Protein AF-A0AAW0VXH8-F1 (afdb_monomer_lite)

Structure (mmCIF, N/CA/C/O backbone):
data_AF-A0AAW0VXH8-F1
#
_entry.id   AF-A0AAW0VXH8-F1
#
loop_
_atom_site.group_PDB
_atom_site.id
_atom_site.type_symbol
_atom_site.label_atom_id
_atom_site.label_alt_id
_atom_site.label_comp_id
_atom_site.label_asym_id
_atom_site.label_entity_id
_atom_site.label_seq_id
_atom_site.pdbx_PDB_ins_code
_atom_site.Cartn_x
_atom_site.Cartn_y
_atom_site.Cartn_z
_atom_site.occupancy
_atom_site.B_iso_or_equiv
_atom_site.auth_seq_id
_atom_site.auth_comp_id
_atom_site.auth_asym_id
_atom_site.auth_atom_id
_atom_site.pdbx_PDB_model_num
ATOM 1 N N . LYS A 1 1 ? 3.026 4.413 -35.904 1.00 34.22 1 LYS A N 1
ATOM 2 C CA . LYS A 1 1 ? 3.132 3.166 -35.111 1.00 34.22 1 LYS A CA 1
ATOM 3 C C . LYS A 1 1 ? 4.599 3.048 -34.708 1.00 34.22 1 LYS A C 1
ATOM 5 O O . LYS A 1 1 ? 5.404 2.654 -35.533 1.00 34.22 1 LYS A O 1
ATOM 10 N N . LEU A 1 2 ? 4.962 3.581 -33.542 1.00 35.06 2 LEU A N 1
ATOM 11 C CA . LEU A 1 2 ? 6.322 3.509 -33.005 1.00 35.06 2 LEU A CA 1
ATOM 12 C C . LEU A 1 2 ? 6.282 2.446 -31.914 1.00 35.06 2 LEU A C 1
ATOM 14 O O . LEU A 1 2 ? 5.621 2.626 -30.896 1.00 35.06 2 LEU A O 1
ATOM 18 N N . GLU A 1 3 ? 6.893 1.307 -32.208 1.00 41.00 3 GLU A N 1
ATOM 19 C CA . GLU A 1 3 ? 7.051 0.188 -31.291 1.00 41.00 3 GLU A CA 1
ATOM 20 C C . GLU A 1 3 ? 8.035 0.599 -30.192 1.00 41.00 3 GLU A C 1
ATOM 22 O O . GLU A 1 3 ? 9.240 0.693 -30.414 1.00 41.00 3 GLU A O 1
ATOM 27 N N . SER A 1 4 ? 7.523 0.889 -28.996 1.00 42.75 4 SER A N 1
ATOM 28 C CA . SER A 1 4 ? 8.352 1.093 -27.813 1.00 42.75 4 SER A CA 1
ATOM 29 C C . SER A 1 4 ? 8.727 -0.264 -27.223 1.00 42.75 4 SER A C 1
ATOM 31 O O . SER A 1 4 ? 8.173 -0.679 -26.208 1.00 42.75 4 SER A O 1
ATOM 33 N N . ASN A 1 5 ? 9.681 -0.960 -27.838 1.00 49.38 5 ASN A N 1
ATOM 34 C CA . ASN A 1 5 ? 10.343 -2.092 -27.191 1.00 49.38 5 ASN A CA 1
ATOM 35 C C . ASN A 1 5 ? 11.428 -1.573 -26.227 1.00 49.38 5 ASN A C 1
ATOM 37 O O . ASN A 1 5 ? 12.616 -1.839 -26.390 1.00 49.38 5 ASN A O 1
ATOM 41 N N . LYS A 1 6 ? 11.024 -0.739 -25.260 1.00 50.44 6 LYS A N 1
ATOM 42 C CA . LYS A 1 6 ? 11.821 -0.508 -24.055 1.00 50.44 6 LYS A CA 1
ATOM 43 C C . LYS A 1 6 ? 11.483 -1.665 -23.137 1.00 50.44 6 LYS A C 1
ATOM 45 O O . LYS A 1 6 ? 10.310 -1.837 -22.820 1.00 50.44 6 LYS A O 1
ATOM 50 N N . GLU A 1 7 ? 12.482 -2.437 -22.722 1.00 49.09 7 GLU A N 1
ATOM 51 C CA . GLU A 1 7 ? 12.346 -3.238 -21.511 1.00 49.09 7 GLU A CA 1
ATOM 52 C C . GLU A 1 7 ? 11.888 -2.282 -20.411 1.00 49.09 7 GLU A C 1
ATOM 54 O O . GLU A 1 7 ? 12.641 -1.424 -19.946 1.00 49.09 7 GLU A O 1
ATOM 59 N N . ASP A 1 8 ? 10.599 -2.339 -20.095 1.00 63.06 8 ASP A N 1
ATOM 60 C CA . ASP A 1 8 ? 10.034 -1.593 -18.993 1.00 63.06 8 ASP A CA 1
ATOM 61 C C . ASP A 1 8 ? 10.815 -2.071 -17.764 1.00 63.06 8 ASP A C 1
ATOM 63 O O . ASP A 1 8 ? 10.893 -3.275 -17.525 1.00 63.06 8 ASP A O 1
ATOM 67 N N . GLY A 1 9 ? 11.481 -1.174 -17.028 1.00 67.94 9 GLY A N 1
ATOM 68 C CA . GLY A 1 9 ? 12.445 -1.552 -15.975 1.00 67.94 9 GLY A CA 1
ATOM 69 C C . GLY A 1 9 ? 11.848 -2.398 -14.835 1.00 67.94 9 GLY A C 1
ATOM 70 O O . GLY A 1 9 ? 12.562 -2.858 -13.950 1.00 67.94 9 GLY A O 1
ATOM 71 N N . LEU A 1 10 ? 10.531 -2.609 -14.871 1.00 69.88 10 LEU A N 1
ATOM 72 C CA . LEU A 1 10 ? 9.721 -3.453 -13.997 1.00 69.88 10 LEU A CA 1
ATOM 73 C C . LEU A 1 10 ? 9.504 -4.877 -14.555 1.00 69.88 10 LEU A C 1
ATOM 75 O O . LEU A 1 10 ? 8.748 -5.665 -13.982 1.00 69.88 10 LEU A O 1
ATOM 79 N N . GLY A 1 11 ? 10.143 -5.226 -15.673 1.00 82.31 11 GLY A N 1
ATOM 80 C CA . GLY A 1 11 ? 10.005 -6.520 -16.331 1.00 82.31 11 GLY A CA 1
ATOM 81 C C . GLY A 1 11 ? 8.567 -6.781 -16.781 1.00 82.31 11 GLY A C 1
ATOM 82 O O . GLY A 1 11 ? 7.969 -5.986 -17.500 1.00 82.31 11 GLY A O 1
ATOM 83 N N . LYS A 1 12 ? 8.006 -7.920 -16.358 1.00 87.56 12 LYS A N 1
ATOM 84 C CA . LYS A 1 12 ? 6.637 -8.350 -16.699 1.00 87.56 12 LYS A CA 1
ATOM 85 C C . LYS A 1 12 ? 5.583 -7.911 -15.671 1.00 87.56 12 LYS A C 1
ATOM 87 O O . LYS A 1 12 ? 4.465 -8.408 -15.729 1.00 87.56 12 LYS A O 1
ATOM 92 N N . ALA A 1 13 ? 5.927 -7.050 -14.711 1.00 92.31 13 ALA A N 1
ATOM 93 C CA . ALA A 1 13 ? 4.989 -6.630 -13.674 1.00 92.31 13 ALA A CA 1
ATOM 94 C C . ALA A 1 13 ? 3.914 -5.674 -14.225 1.00 92.31 13 ALA A C 1
ATOM 96 O O . ALA A 1 13 ? 4.214 -4.664 -14.872 1.00 92.31 13 ALA A O 1
ATOM 97 N N . ASP A 1 14 ? 2.656 -5.974 -13.905 1.00 93.75 14 ASP A N 1
ATOM 98 C CA . ASP A 1 14 ? 1.490 -5.162 -14.248 1.00 93.75 14 ASP A CA 1
ATOM 99 C C . ASP A 1 14 ? 1.283 -4.000 -13.264 1.00 93.75 14 ASP A C 1
ATOM 101 O O . ASP A 1 14 ? 0.778 -2.937 -13.636 1.00 93.75 14 ASP A O 1
ATOM 105 N N . ALA A 1 15 ? 1.703 -4.190 -12.012 1.00 95.06 15 ALA A N 1
ATOM 106 C CA . ALA A 1 15 ? 1.744 -3.173 -10.965 1.00 95.06 15 ALA A CA 1
ATOM 107 C C . ALA A 1 15 ? 2.929 -3.417 -10.019 1.00 95.06 15 ALA A C 1
ATOM 109 O O . ALA A 1 15 ? 3.339 -4.559 -9.820 1.00 95.06 15 ALA A O 1
ATOM 110 N N . LEU A 1 16 ? 3.464 -2.361 -9.403 1.00 95.25 16 LEU A N 1
ATOM 111 C CA . LEU A 1 16 ? 4.467 -2.466 -8.334 1.00 95.25 16 LEU A CA 1
ATOM 112 C C . LEU A 1 16 ? 3.792 -2.243 -6.979 1.00 95.25 16 LEU A C 1
ATOM 114 O O . LEU A 1 16 ? 3.064 -1.266 -6.801 1.00 95.25 16 LEU A O 1
ATOM 118 N N . VAL A 1 17 ? 4.064 -3.117 -6.015 1.00 95.75 17 VAL A N 1
ATOM 119 C CA . VAL A 1 17 ? 3.506 -3.056 -4.663 1.00 95.75 17 VAL A CA 1
ATOM 120 C C . VAL A 1 17 ? 4.638 -2.919 -3.646 1.00 95.75 17 VAL A C 1
ATOM 122 O O . VAL A 1 17 ? 5.547 -3.746 -3.585 1.00 95.75 17 VAL A O 1
ATOM 125 N N . SER A 1 18 ? 4.545 -1.889 -2.807 1.00 95.19 18 SER A N 1
ATOM 126 C CA . SER A 1 18 ? 5.420 -1.673 -1.653 1.00 95.19 18 SER A CA 1
ATOM 127 C C . SER A 1 18 ? 4.585 -1.696 -0.378 1.00 95.19 18 SER A C 1
ATOM 129 O O . SER A 1 18 ? 3.553 -1.024 -0.291 1.00 95.19 18 SER A O 1
ATOM 131 N N . VAL A 1 19 ? 5.021 -2.479 0.606 1.00 94.06 19 VAL A N 1
ATOM 132 C CA . VAL A 1 19 ? 4.322 -2.648 1.882 1.00 94.06 19 VAL A CA 1
ATOM 133 C C . VAL A 1 19 ? 5.282 -2.407 3.030 1.00 94.06 19 VAL A C 1
ATOM 135 O O . VAL A 1 19 ? 6.356 -2.994 3.080 1.00 94.06 19 VAL A O 1
ATOM 138 N N . VAL A 1 20 ? 4.873 -1.571 3.977 1.00 92.88 20 VAL A N 1
ATOM 139 C CA . VAL A 1 20 ? 5.599 -1.361 5.232 1.00 92.88 20 VAL A CA 1
ATOM 140 C C . VAL A 1 20 ? 4.620 -1.624 6.365 1.00 92.88 20 VAL A C 1
ATOM 142 O O . VAL A 1 20 ? 3.532 -1.052 6.383 1.00 92.88 20 VAL A O 1
ATOM 145 N N . GLY A 1 21 ? 4.969 -2.529 7.277 1.00 89.62 21 GLY A N 1
ATOM 146 C CA . GLY A 1 21 ? 4.137 -2.876 8.436 1.00 89.62 21 GLY A CA 1
ATOM 147 C C . GLY A 1 21 ? 4.376 -1.952 9.622 1.00 89.62 21 GLY A C 1
ATOM 148 O O . GLY A 1 21 ? 4.976 -0.887 9.485 1.00 89.62 21 GLY A O 1
ATOM 149 N N . ALA A 1 22 ? 3.854 -2.339 10.783 1.00 83.62 22 ALA A N 1
ATOM 150 C CA . ALA A 1 22 ? 4.002 -1.568 12.018 1.00 83.62 22 ALA A CA 1
ATOM 151 C C . ALA A 1 22 ? 5.313 -1.884 12.759 1.00 83.62 22 ALA A C 1
ATOM 153 O O . ALA A 1 22 ? 5.759 -1.081 13.575 1.00 83.62 22 ALA A O 1
ATOM 154 N N . ASP A 1 23 ? 5.895 -3.045 12.468 1.00 74.56 23 ASP A N 1
ATOM 155 C CA . ASP A 1 23 ? 7.094 -3.561 13.113 1.00 74.56 23 ASP A CA 1
ATOM 156 C C . ASP A 1 23 ? 8.367 -2.808 12.690 1.00 74.56 23 ASP A C 1
ATOM 158 O O . ASP A 1 23 ? 8.600 -2.578 11.501 1.00 74.56 23 ASP A O 1
ATOM 162 N N . GLN A 1 24 ? 9.181 -2.443 13.682 1.00 67.94 24 GLN A N 1
ATOM 163 C CA . GLN A 1 24 ? 10.456 -1.737 13.530 1.00 67.94 24 GLN A CA 1
ATOM 164 C C . GLN A 1 24 ? 11.672 -2.677 13.568 1.00 67.94 24 GLN A C 1
ATOM 166 O O . GLN A 1 24 ? 12.800 -2.212 13.418 1.00 67.94 24 GLN A O 1
ATOM 171 N N . GLU A 1 25 ? 11.482 -3.992 13.737 1.00 70.00 25 GLU A N 1
ATOM 172 C CA . GLU A 1 25 ? 12.582 -4.968 13.683 1.00 70.00 25 GLU A CA 1
ATOM 173 C C . GLU A 1 25 ? 13.236 -5.046 12.291 1.00 70.00 25 GLU A C 1
ATOM 175 O O . GLU A 1 25 ? 14.397 -5.440 12.149 1.00 70.00 25 GLU A O 1
ATOM 180 N N . VAL A 1 26 ? 12.524 -4.620 11.242 1.00 69.50 26 VAL A N 1
ATOM 181 C CA . VAL A 1 26 ? 13.063 -4.531 9.881 1.00 69.50 26 VAL A CA 1
ATOM 182 C C . VAL A 1 26 ? 13.848 -3.226 9.714 1.00 69.50 26 VAL A C 1
ATOM 184 O O . VAL A 1 26 ? 13.327 -2.218 9.250 1.00 69.50 26 VAL A O 1
ATOM 187 N N . ILE A 1 27 ? 15.136 -3.265 10.061 1.00 69.56 27 ILE A N 1
ATOM 188 C CA . ILE A 1 27 ? 16.023 -2.085 10.048 1.00 69.56 27 ILE A CA 1
ATOM 189 C C . ILE A 1 27 ? 16.363 -1.622 8.617 1.00 69.56 27 ILE A C 1
ATOM 191 O O . ILE A 1 27 ? 16.525 -0.431 8.363 1.00 69.56 27 ILE A O 1
ATOM 195 N N . TYR A 1 28 ? 16.457 -2.552 7.658 1.00 79.44 28 TYR A N 1
ATOM 196 C CA . TYR A 1 28 ? 16.784 -2.248 6.261 1.00 79.44 28 TYR A CA 1
ATOM 197 C C . TYR A 1 28 ? 15.834 -2.980 5.316 1.00 79.44 28 TYR A C 1
ATOM 199 O O . TYR A 1 28 ? 15.880 -4.205 5.206 1.00 79.44 28 TYR A O 1
ATOM 207 N N . SER A 1 29 ? 14.997 -2.230 4.599 1.00 89.88 29 SER A N 1
ATOM 208 C CA . SER A 1 29 ? 14.069 -2.786 3.610 1.00 89.88 29 SER A CA 1
ATOM 209 C C . SER A 1 29 ? 14.045 -1.950 2.336 1.00 89.88 29 SER A C 1
ATOM 211 O O . SER A 1 29 ? 14.291 -0.740 2.360 1.00 89.88 29 SER A O 1
ATOM 213 N N . LYS A 1 30 ? 13.714 -2.584 1.207 1.00 91.81 30 LYS A N 1
ATOM 214 C CA . LYS A 1 30 ? 13.533 -1.851 -0.054 1.00 91.81 30 LYS A CA 1
ATOM 215 C C . LYS A 1 30 ? 12.255 -1.015 -0.027 1.00 91.81 30 LYS A C 1
ATOM 217 O O . LYS A 1 30 ? 12.228 0.057 -0.629 1.00 91.81 30 LYS A O 1
ATOM 222 N N . SER A 1 31 ? 11.228 -1.465 0.692 1.00 91.75 31 SER A N 1
ATOM 223 C CA . SER A 1 31 ? 9.963 -0.748 0.861 1.00 91.75 31 SER A CA 1
ATOM 224 C C . SER A 1 31 ? 10.170 0.589 1.571 1.00 91.75 31 SER A C 1
ATOM 226 O O . SER A 1 31 ? 9.760 1.623 1.042 1.00 91.75 31 SER A O 1
ATOM 228 N N . THR A 1 32 ? 10.871 0.592 2.710 1.00 91.75 32 THR A N 1
ATOM 229 C CA . THR A 1 32 ? 11.192 1.818 3.460 1.00 91.75 32 THR A CA 1
ATOM 230 C C . THR A 1 32 ? 12.163 2.700 2.685 1.00 91.75 32 THR A C 1
ATOM 232 O O . THR A 1 32 ? 11.914 3.893 2.559 1.00 91.75 32 THR A O 1
ATOM 235 N N . ALA A 1 33 ? 13.193 2.131 2.044 1.00 93.00 33 ALA A N 1
ATOM 236 C CA . ALA A 1 33 ? 14.091 2.900 1.177 1.00 93.00 33 ALA A CA 1
ATOM 237 C C . ALA A 1 33 ? 13.346 3.591 0.017 1.00 93.00 33 ALA A C 1
ATOM 239 O O . ALA A 1 33 ? 13.635 4.742 -0.300 1.00 93.00 33 ALA A O 1
ATOM 240 N N . THR A 1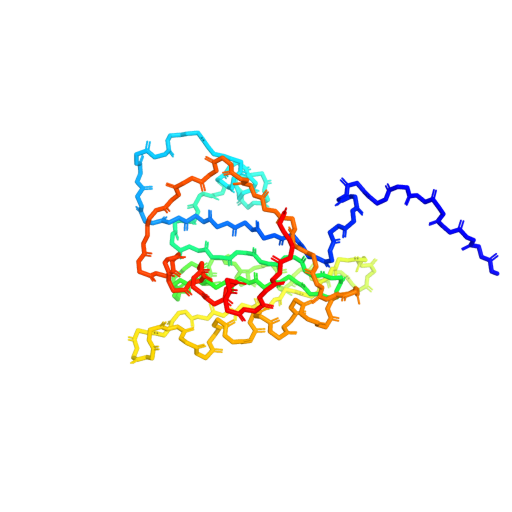 34 ? 12.353 2.921 -0.581 1.00 93.12 34 THR A N 1
ATOM 241 C CA . THR A 1 34 ? 11.501 3.506 -1.632 1.00 93.12 34 THR A CA 1
ATOM 242 C C . THR A 1 34 ? 10.687 4.680 -1.094 1.00 93.12 34 THR A C 1
ATOM 244 O O . THR A 1 34 ? 10.625 5.723 -1.738 1.00 93.12 34 THR A O 1
ATOM 247 N N . GLN A 1 35 ? 10.080 4.535 0.089 1.00 91.50 35 GLN A N 1
ATOM 248 C CA . GLN A 1 35 ? 9.329 5.620 0.728 1.00 91.50 35 GLN A CA 1
ATOM 249 C C . GLN A 1 35 ? 10.235 6.814 1.058 1.00 91.50 35 GLN A C 1
ATOM 251 O O . GLN A 1 35 ? 9.896 7.948 0.722 1.00 91.50 35 GLN A O 1
ATOM 256 N N . THR A 1 36 ? 11.410 6.559 1.637 1.00 91.12 36 THR A N 1
ATOM 257 C CA . THR A 1 36 ? 12.397 7.594 1.962 1.00 91.12 36 THR A CA 1
ATOM 258 C C . THR A 1 36 ? 12.888 8.314 0.710 1.00 91.12 36 THR A C 1
ATOM 260 O O . THR A 1 36 ? 13.008 9.533 0.722 1.00 91.12 36 THR A O 1
ATOM 263 N N . TRP A 1 37 ? 13.123 7.597 -0.390 1.00 92.69 37 TRP A N 1
ATOM 264 C CA . TRP A 1 37 ? 13.536 8.213 -1.651 1.00 92.69 37 TRP A CA 1
ATOM 265 C C . TRP A 1 37 ? 12.432 9.079 -2.277 1.00 92.69 37 TRP A C 1
ATOM 267 O O . TRP A 1 37 ? 12.725 10.156 -2.787 1.00 92.69 37 TRP A O 1
ATOM 277 N N . LEU A 1 38 ? 11.169 8.641 -2.215 1.00 89.25 38 LEU A N 1
ATOM 278 C CA . LEU A 1 38 ? 10.043 9.364 -2.816 1.00 89.25 38 LEU A CA 1
ATOM 279 C C . LEU A 1 38 ? 9.570 10.564 -1.987 1.00 89.25 38 LEU A C 1
ATOM 281 O O . LEU A 1 38 ? 9.251 11.607 -2.552 1.00 89.25 38 LEU A O 1
ATOM 285 N N . PHE A 1 39 ? 9.461 10.407 -0.667 1.00 85.88 39 PHE A N 1
ATOM 286 C CA . PHE A 1 39 ? 8.795 11.389 0.200 1.00 85.88 39 PHE A CA 1
ATOM 287 C C . PHE A 1 39 ? 9.713 11.963 1.280 1.00 85.88 39 PHE A C 1
ATOM 289 O O . PHE A 1 39 ? 9.303 12.881 1.980 1.00 85.88 39 PHE A O 1
ATOM 296 N N . GLY A 1 40 ? 10.921 11.422 1.460 1.00 87.62 40 GLY A N 1
ATOM 297 C CA . GLY A 1 40 ? 11.818 11.811 2.552 1.00 87.62 40 GLY A CA 1
ATOM 298 C C . GLY A 1 40 ? 11.400 11.291 3.932 1.00 87.62 40 GLY A C 1
ATOM 299 O O . GLY A 1 40 ? 12.030 11.646 4.924 1.00 87.62 40 GLY A O 1
ATOM 300 N N . TYR A 1 41 ? 10.360 10.453 4.010 1.00 85.81 41 TYR A N 1
ATOM 301 C CA . TYR A 1 41 ? 9.818 9.924 5.263 1.00 85.81 41 TYR A CA 1
ATOM 302 C C . TYR A 1 41 ? 9.537 8.430 5.169 1.00 85.81 41 TYR A C 1
ATOM 304 O O . TYR A 1 41 ? 9.118 7.922 4.129 1.00 85.81 41 TYR A O 1
ATOM 312 N N . GLU A 1 42 ? 9.669 7.757 6.307 1.00 88.62 42 GLU A N 1
ATOM 313 C CA . GLU A 1 42 ? 9.200 6.392 6.485 1.00 88.62 42 GLU A CA 1
ATOM 314 C C . GLU A 1 42 ? 7.765 6.392 7.026 1.00 88.62 42 GLU A C 1
ATOM 316 O O . GLU A 1 42 ? 7.461 6.974 8.073 1.00 88.62 42 GLU A O 1
ATOM 321 N N . LEU A 1 43 ? 6.861 5.730 6.306 1.00 90.44 43 LEU A N 1
ATOM 322 C CA . LEU A 1 43 ? 5.458 5.597 6.669 1.00 90.44 43 LEU A CA 1
ATOM 323 C C . LEU A 1 43 ? 5.161 4.133 6.994 1.00 90.44 43 LEU A C 1
ATOM 325 O O . LEU A 1 43 ? 4.881 3.324 6.111 1.00 90.44 43 LEU A O 1
ATOM 329 N N . THR A 1 44 ? 5.152 3.811 8.289 1.00 92.44 44 THR A N 1
ATOM 330 C CA . THR A 1 44 ? 4.770 2.473 8.772 1.00 92.44 44 THR A CA 1
ATOM 331 C C . THR A 1 44 ? 3.321 2.122 8.422 1.00 92.44 44 THR A C 1
ATOM 333 O O . THR A 1 44 ? 2.515 3.002 8.110 1.00 92.44 44 THR A O 1
ATOM 336 N N . ASP A 1 45 ? 2.954 0.852 8.503 1.00 92.81 45 ASP A N 1
ATOM 337 C CA . ASP A 1 45 ? 1.579 0.353 8.355 1.00 92.81 45 ASP A CA 1
ATOM 338 C C . ASP A 1 45 ? 0.824 0.985 7.161 1.00 92.81 45 ASP A C 1
ATOM 340 O O . ASP A 1 45 ? -0.259 1.569 7.304 1.00 92.81 45 ASP A O 1
ATOM 344 N N . THR A 1 46 ? 1.495 0.967 6.005 1.00 94.62 46 THR A N 1
ATOM 345 C CA . THR A 1 46 ? 1.121 1.648 4.760 1.00 94.62 46 THR A CA 1
ATOM 346 C C . THR A 1 46 ? 1.331 0.717 3.570 1.00 94.62 46 THR A C 1
ATOM 348 O O . THR A 1 46 ? 2.350 0.030 3.471 1.00 94.62 46 THR A O 1
ATOM 351 N N . ILE A 1 47 ? 0.381 0.739 2.636 1.00 96.75 47 ILE A N 1
ATOM 352 C CA . ILE A 1 47 ? 0.474 0.039 1.351 1.00 96.75 47 ILE A CA 1
ATOM 353 C C . ILE A 1 47 ? 0.527 1.080 0.237 1.00 96.75 47 ILE A C 1
ATOM 355 O O . ILE A 1 47 ? -0.312 1.980 0.187 1.00 96.75 47 ILE A O 1
ATOM 359 N N . MET A 1 48 ? 1.493 0.934 -0.666 1.00 96.56 48 MET A N 1
ATOM 360 C CA . MET A 1 48 ? 1.596 1.702 -1.903 1.00 96.56 48 MET A CA 1
ATOM 361 C C . MET A 1 48 ? 1.474 0.755 -3.097 1.00 96.56 48 MET A C 1
ATOM 363 O O . MET A 1 48 ? 2.195 -0.240 -3.174 1.00 96.56 48 MET A O 1
ATOM 367 N N . VAL A 1 49 ? 0.587 1.079 -4.038 1.00 97.00 49 VAL A N 1
ATOM 368 C CA . VAL A 1 49 ? 0.388 0.316 -5.278 1.00 97.00 49 VAL A CA 1
ATOM 369 C C . VAL A 1 49 ? 0.523 1.250 -6.473 1.00 97.00 49 VAL A C 1
ATOM 371 O O . VAL A 1 49 ? -0.328 2.111 -6.692 1.00 97.00 49 VAL A O 1
ATOM 374 N N . CYS A 1 50 ? 1.569 1.064 -7.269 1.00 94.62 50 CYS A N 1
ATOM 375 C CA . CYS A 1 50 ? 1.798 1.803 -8.504 1.00 94.62 50 CYS A CA 1
ATOM 376 C C . CYS A 1 50 ? 1.228 1.011 -9.685 1.00 94.62 50 CYS A C 1
ATOM 378 O O . CYS A 1 50 ? 1.806 0.004 -10.097 1.00 94.62 50 CYS A O 1
ATOM 380 N N . CYS A 1 51 ? 0.097 1.470 -10.218 1.00 94.25 51 CYS A N 1
ATOM 381 C CA . CYS A 1 51 ? -0.509 0.968 -11.453 1.00 94.25 51 CYS A CA 1
ATOM 382 C C . CYS A 1 51 ? -0.135 1.878 -12.635 1.00 94.25 51 CYS A C 1
ATOM 384 O O . CYS A 1 51 ? 0.357 2.989 -12.443 1.00 94.25 51 CYS A O 1
ATOM 386 N N . GLU A 1 52 ? -0.449 1.457 -13.861 1.00 90.81 52 GLU A N 1
ATOM 387 C CA . GLU A 1 52 ? -0.170 2.228 -15.086 1.00 90.81 52 GLU A CA 1
ATOM 388 C C . GLU A 1 52 ? -0.760 3.651 -15.056 1.00 90.81 52 GLU A C 1
ATOM 390 O O . GLU A 1 52 ? -0.098 4.614 -15.431 1.00 90.81 52 GLU A O 1
ATOM 395 N N . LYS A 1 53 ? -2.010 3.790 -14.596 1.00 89.31 53 LYS A N 1
ATOM 396 C CA . LYS A 1 53 ? -2.767 5.057 -14.659 1.00 89.31 53 LYS A CA 1
ATOM 397 C C . LYS A 1 53 ? -2.908 5.773 -13.321 1.00 89.31 53 LYS A C 1
ATOM 399 O O . LYS A 1 53 ? -3.311 6.936 -13.289 1.00 89.31 53 LYS A O 1
ATOM 404 N N . ALA A 1 54 ? -2.619 5.091 -12.214 1.00 91.88 54 ALA A N 1
ATOM 405 C CA . ALA A 1 54 ? -2.758 5.666 -10.884 1.00 91.88 54 ALA A CA 1
ATOM 406 C C . ALA A 1 54 ? -1.824 5.015 -9.862 1.00 91.88 54 ALA A C 1
ATOM 408 O O . ALA A 1 54 ? -1.562 3.815 -9.922 1.00 91.88 54 ALA A O 1
ATOM 409 N N . VAL A 1 55 ? -1.398 5.800 -8.876 1.00 93.75 55 VAL A N 1
ATOM 410 C CA . VAL A 1 55 ? -0.713 5.315 -7.675 1.00 93.75 55 VAL A CA 1
ATOM 411 C C . VAL A 1 55 ? -1.674 5.401 -6.501 1.00 93.75 55 VAL A C 1
ATOM 413 O O . VAL A 1 55 ? -2.262 6.451 -6.256 1.00 93.75 55 VAL A O 1
ATOM 416 N N . TYR A 1 56 ? -1.835 4.309 -5.767 1.00 96.31 56 TYR A N 1
ATOM 417 C CA . TYR A 1 56 ? -2.702 4.237 -4.599 1.00 96.31 56 TYR A CA 1
ATOM 418 C C . TYR A 1 56 ? -1.869 4.186 -3.327 1.00 96.31 56 TYR A C 1
ATOM 420 O O . TYR A 1 56 ? -0.911 3.419 -3.247 1.00 96.31 56 TYR A O 1
ATOM 428 N N . PHE A 1 57 ? -2.286 4.944 -2.318 1.00 96.31 57 PHE A N 1
ATOM 429 C CA . PHE A 1 57 ? -1.759 4.856 -0.959 1.00 96.31 57 PHE A CA 1
ATOM 430 C C . PHE A 1 57 ? -2.883 4.483 -0.008 1.00 96.31 57 PHE A C 1
ATOM 432 O O . PHE A 1 57 ? -3.922 5.136 -0.009 1.00 96.31 57 PHE A O 1
ATOM 439 N N . LEU A 1 58 ? -2.670 3.471 0.826 1.00 97.06 58 LEU A N 1
ATOM 440 C CA . LEU A 1 58 ? -3.555 3.119 1.931 1.00 97.06 58 LEU A CA 1
ATOM 441 C C . LEU A 1 58 ? -2.796 3.293 3.242 1.00 97.06 58 LEU A C 1
ATOM 443 O O . LEU A 1 58 ? -1.856 2.549 3.515 1.00 97.06 58 LEU A O 1
ATOM 447 N N . ALA A 1 59 ? -3.198 4.284 4.037 1.00 95.44 59 ALA A N 1
ATOM 448 C CA . ALA A 1 59 ? -2.533 4.632 5.291 1.00 95.44 59 ALA A CA 1
ATOM 449 C C . ALA A 1 59 ? -3.503 5.265 6.303 1.00 95.44 59 ALA A C 1
ATOM 451 O O . ALA A 1 59 ? -4.674 5.525 6.018 1.00 95.44 59 ALA A O 1
ATOM 452 N N . SER A 1 60 ? -3.024 5.526 7.523 1.00 94.44 60 SER A N 1
ATOM 453 C CA . SER A 1 60 ? -3.820 6.238 8.530 1.00 94.44 60 SER A CA 1
ATOM 454 C C . SER A 1 60 ? -4.125 7.677 8.098 1.00 94.44 60 SER A C 1
ATOM 456 O O . SER A 1 60 ? -3.362 8.288 7.352 1.00 94.44 60 SER A O 1
ATOM 458 N N . LYS A 1 61 ? -5.209 8.262 8.627 1.00 94.38 61 LYS A N 1
ATOM 459 C CA . LYS A 1 61 ? -5.636 9.634 8.294 1.00 94.38 61 LYS A CA 1
ATOM 460 C C . LYS A 1 61 ? -4.502 10.663 8.400 1.00 94.38 61 LYS A C 1
ATOM 462 O O . LYS A 1 61 ? -4.326 11.462 7.492 1.00 94.38 61 LYS A O 1
ATOM 467 N N . LYS A 1 62 ? -3.698 10.599 9.469 1.00 93.12 62 LYS A N 1
ATOM 468 C CA . LYS A 1 62 ? -2.548 11.501 9.669 1.00 93.12 62 LYS A CA 1
ATOM 469 C C . LYS A 1 62 ? -1.495 11.362 8.563 1.00 93.12 62 LYS A C 1
ATOM 471 O O . LYS A 1 62 ? -0.944 12.361 8.127 1.00 93.12 62 LYS A O 1
ATOM 476 N N . LYS A 1 63 ? -1.223 10.137 8.102 1.00 92.62 63 LYS A N 1
ATOM 477 C CA . LYS A 1 63 ? -0.245 9.868 7.033 1.00 92.62 63 LYS A CA 1
ATOM 478 C C . LYS A 1 63 ? -0.775 10.306 5.673 1.00 92.62 63 LYS A C 1
ATOM 480 O O . LYS A 1 63 ? -0.042 10.910 4.903 1.00 92.62 63 LYS A O 1
ATOM 485 N N . ILE A 1 64 ? -2.062 10.084 5.416 1.00 93.38 64 ILE A N 1
ATOM 486 C CA . ILE A 1 64 ? -2.725 10.589 4.211 1.00 93.38 64 ILE A CA 1
ATOM 487 C C . ILE A 1 64 ? -2.644 12.117 4.133 1.00 93.38 64 ILE A C 1
ATOM 489 O O . ILE A 1 64 ? -2.306 12.630 3.076 1.00 93.38 64 ILE A O 1
ATOM 493 N N . GLN A 1 65 ? -2.829 12.834 5.245 1.00 91.25 65 GLN A N 1
ATOM 494 C CA . GLN A 1 65 ? -2.678 14.295 5.280 1.00 91.25 65 GLN A CA 1
ATOM 495 C C . GLN A 1 65 ? -1.266 14.774 4.900 1.00 91.25 65 GLN A C 1
ATOM 497 O O . GLN A 1 65 ? -1.132 15.813 4.263 1.00 91.25 65 GLN A O 1
ATOM 502 N N . ILE A 1 66 ? -0.217 14.013 5.237 1.00 88.81 66 ILE A N 1
ATOM 503 C CA . ILE A 1 66 ? 1.159 14.304 4.788 1.00 88.81 66 ILE A CA 1
ATOM 504 C C . ILE A 1 66 ? 1.267 14.136 3.261 1.00 88.81 66 ILE A C 1
ATOM 506 O O . ILE A 1 66 ? 1.914 14.935 2.589 1.00 88.81 66 ILE A O 1
ATOM 510 N N . LEU A 1 67 ? 0.594 13.124 2.704 1.00 88.38 67 LEU A N 1
ATOM 511 C CA . LEU A 1 67 ? 0.608 12.798 1.274 1.00 88.38 67 LEU A CA 1
ATOM 512 C C . LEU A 1 67 ? -0.340 13.664 0.424 1.00 88.38 67 LEU A C 1
ATOM 514 O O . LEU A 1 67 ? -0.200 13.684 -0.796 1.00 88.38 67 LEU A O 1
ATOM 518 N N . GLU A 1 68 ? -1.273 14.412 1.023 1.00 86.25 68 GLU A N 1
ATOM 519 C CA . GLU A 1 68 ? -2.195 15.310 0.301 1.00 86.25 68 GLU A CA 1
ATOM 520 C C . GLU A 1 68 ? -1.463 16.365 -0.545 1.00 86.25 68 GLU A C 1
ATOM 522 O O . GLU A 1 68 ? -1.997 16.833 -1.551 1.00 86.25 68 GLU A O 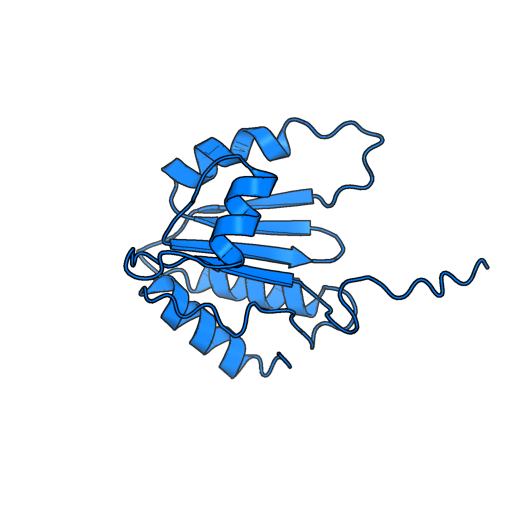1
ATOM 527 N N . GLY A 1 69 ? -0.232 16.732 -0.172 1.00 80.56 69 GLY A N 1
ATOM 528 C CA . GLY A 1 69 ? 0.612 17.630 -0.965 1.00 80.56 69 GLY A CA 1
ATOM 529 C C . GLY A 1 69 ? 1.021 17.058 -2.329 1.00 80.56 69 GLY A C 1
ATOM 530 O O . GLY A 1 69 ? 1.292 17.826 -3.251 1.00 80.56 69 GLY A O 1
ATOM 531 N N . LEU A 1 70 ? 1.021 15.730 -2.489 1.00 77.06 70 LEU A N 1
ATOM 532 C CA . LEU A 1 70 ? 1.387 15.062 -3.744 1.00 77.06 70 LEU A CA 1
ATOM 533 C C . LEU A 1 70 ? 0.305 15.213 -4.819 1.00 77.06 70 LEU A C 1
ATOM 535 O O . LEU A 1 70 ? 0.623 15.299 -6.000 1.00 77.06 70 LEU A O 1
ATOM 539 N N . ASP A 1 71 ? -0.968 15.277 -4.425 1.00 71.44 71 ASP A N 1
ATOM 540 C CA . ASP A 1 71 ? -2.083 15.409 -5.373 1.00 71.44 71 ASP A CA 1
ATOM 541 C C . ASP A 1 71 ? -2.223 16.845 -5.916 1.00 71.44 71 ASP A C 1
ATOM 543 O O . ASP A 1 71 ? -2.711 17.059 -7.025 1.00 71.44 71 ASP A O 1
ATOM 547 N N . LYS A 1 72 ? -1.741 17.835 -5.152 1.00 65.31 72 LYS A N 1
ATOM 548 C CA . LYS A 1 72 ? -1.883 19.272 -5.447 1.00 65.31 72 LYS A CA 1
ATOM 549 C C . LYS A 1 72 ? -0.857 19.813 -6.450 1.00 65.31 72 LYS A C 1
ATOM 551 O O . LYS A 1 72 ? -1.081 20.881 -7.006 1.00 65.31 72 LYS A O 1
ATOM 556 N N . ASN A 1 73 ? 0.235 19.090 -6.705 1.00 58.72 73 ASN A N 1
ATOM 557 C CA . ASN A 1 73 ? 1.338 19.520 -7.578 1.00 58.72 73 ASN A CA 1
ATOM 558 C C . ASN A 1 73 ? 1.284 18.895 -8.984 1.00 58.72 73 ASN A C 1
ATOM 560 O O . ASN A 1 73 ? 2.317 18.636 -9.601 1.00 58.72 73 ASN A O 1
ATOM 564 N N . LYS A 1 74 ? 0.083 18.624 -9.509 1.00 61.00 74 LYS A N 1
ATOM 565 C CA .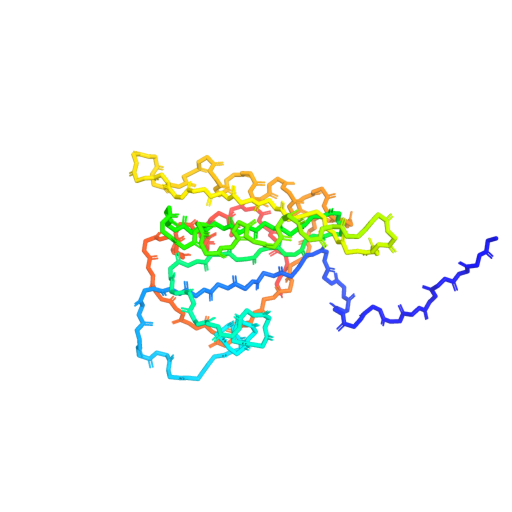 LYS A 1 74 ? -0.069 18.193 -10.904 1.00 61.00 74 LYS A CA 1
ATOM 566 C C . LYS A 1 74 ? 0.198 19.378 -11.825 1.00 61.00 74 LYS A C 1
ATOM 568 O O . LYS A 1 74 ? -0.706 20.144 -12.138 1.00 61.00 74 LYS A O 1
ATOM 573 N N . GLU A 1 75 ? 1.438 19.520 -12.277 1.00 61.34 75 GLU A N 1
ATOM 574 C CA . GLU A 1 75 ? 1.694 20.289 -13.490 1.00 61.34 75 GLU A CA 1
ATOM 575 C C . GLU A 1 75 ? 0.919 19.632 -14.638 1.00 61.34 75 GLU A C 1
ATOM 577 O O . GLU A 1 75 ? 1.051 18.428 -14.867 1.00 61.34 75 GLU A O 1
ATOM 582 N N . GLU A 1 76 ? 0.130 20.408 -15.385 1.00 57.84 76 GLU A N 1
ATOM 583 C CA . GLU A 1 76 ? -0.724 19.916 -16.484 1.00 57.84 76 GLU A CA 1
ATOM 584 C C . GLU A 1 76 ? 0.050 19.184 -17.605 1.00 57.84 76 GLU A C 1
ATOM 586 O O . GLU A 1 76 ? -0.552 18.575 -18.486 1.00 57.84 76 GLU A O 1
ATOM 591 N N . LYS A 1 77 ? 1.391 19.216 -17.573 1.00 56.75 77 LYS A N 1
ATOM 592 C CA . LYS A 1 77 ? 2.302 18.562 -18.528 1.00 56.75 77 LYS A CA 1
ATOM 593 C C . LYS A 1 77 ? 3.053 17.353 -17.958 1.00 56.75 77 LYS A C 1
ATOM 595 O O . LYS A 1 77 ? 3.909 16.793 -18.641 1.00 56.75 77 LYS A O 1
ATOM 600 N N . SER A 1 78 ? 2.775 16.955 -16.720 1.00 64.25 78 SER A N 1
ATOM 601 C CA . SER A 1 78 ? 3.471 15.844 -16.078 1.00 64.25 78 SER A CA 1
ATOM 602 C C . SER A 1 78 ? 2.872 14.500 -16.508 1.00 64.25 78 SER A C 1
ATOM 604 O O . SER A 1 78 ? 1.699 14.229 -16.269 1.00 64.25 78 SER A O 1
ATOM 606 N N . ASN A 1 79 ? 3.687 13.621 -17.101 1.00 73.44 79 ASN A N 1
ATOM 607 C CA . ASN A 1 79 ? 3.322 12.233 -17.445 1.00 73.44 79 ASN A CA 1
ATOM 608 C C . ASN A 1 79 ? 3.226 11.312 -16.204 1.00 73.44 79 ASN A C 1
ATOM 610 O O . ASN A 1 79 ? 3.447 10.104 -16.299 1.00 73.44 79 ASN A O 1
ATOM 614 N N . VAL A 1 80 ? 2.958 11.871 -15.021 1.00 79.19 80 VAL A N 1
ATOM 615 C CA . VAL A 1 80 ? 2.920 11.134 -13.755 1.00 79.19 80 VAL A CA 1
ATOM 616 C C . VAL A 1 80 ? 1.491 10.640 -13.484 1.00 79.19 80 VAL A C 1
ATOM 618 O O . VAL A 1 80 ? 0.544 11.422 -13.595 1.00 79.19 80 VAL A O 1
ATOM 621 N N . PRO A 1 81 ? 1.305 9.358 -13.113 1.00 85.88 81 PRO A N 1
ATOM 622 C CA . PRO A 1 81 ? -0.013 8.803 -12.816 1.00 85.88 81 PRO A CA 1
ATOM 623 C C . PRO A 1 81 ? -0.740 9.537 -11.681 1.00 85.88 81 PRO A C 1
ATOM 625 O O . PRO A 1 81 ? -0.124 10.061 -10.753 1.00 85.88 81 PRO A O 1
ATOM 628 N N . ALA A 1 82 ? -2.075 9.520 -11.710 1.00 88.75 82 ALA A N 1
ATOM 629 C CA . ALA A 1 82 ? -2.876 10.170 -10.676 1.00 88.75 82 ALA A CA 1
ATOM 630 C C . ALA A 1 82 ? -2.677 9.505 -9.303 1.00 88.75 82 ALA A C 1
ATOM 632 O O . ALA A 1 82 ? -2.780 8.285 -9.177 1.00 88.75 82 ALA A O 1
ATOM 633 N N . VAL A 1 83 ? -2.456 10.304 -8.259 1.00 91.19 83 VAL A N 1
ATOM 634 C CA . VAL A 1 83 ? -2.351 9.808 -6.882 1.00 91.19 83 VAL A CA 1
ATOM 635 C C . VAL A 1 83 ? -3.748 9.658 -6.279 1.00 91.19 83 VAL A C 1
ATOM 637 O O . VAL A 1 83 ? -4.569 10.568 -6.347 1.00 91.19 83 VAL A O 1
ATOM 640 N N . LYS A 1 84 ? -4.031 8.497 -5.687 1.00 94.12 84 LYS A N 1
ATOM 641 C CA . LYS A 1 84 ? -5.282 8.185 -4.991 1.00 94.12 84 LYS A CA 1
ATOM 642 C C . LYS A 1 84 ? -4.985 7.818 -3.544 1.00 94.12 84 LYS A C 1
ATOM 644 O O . LYS A 1 84 ? -4.271 6.859 -3.261 1.00 94.12 84 LYS A O 1
ATOM 649 N N . LEU A 1 85 ? -5.561 8.584 -2.629 1.00 94.81 85 LEU A N 1
ATOM 650 C CA . LEU A 1 85 ? -5.314 8.472 -1.198 1.00 94.81 85 LEU A CA 1
ATOM 651 C C . LEU A 1 85 ? -6.496 7.769 -0.515 1.00 94.81 85 LEU A C 1
ATOM 653 O O . LEU A 1 85 ? -7.621 8.263 -0.537 1.00 94.81 85 LEU A O 1
ATOM 657 N N . LEU A 1 86 ? -6.244 6.606 0.080 1.00 96.38 86 LEU A N 1
ATOM 658 C CA . LEU A 1 86 ? -7.213 5.798 0.816 1.00 96.38 86 LEU A CA 1
ATOM 659 C C . LEU A 1 86 ? -6.903 5.873 2.312 1.00 96.38 86 LEU A C 1
ATOM 661 O O . LEU A 1 86 ? -5.811 5.527 2.768 1.00 96.38 86 LEU A O 1
ATOM 665 N N . ILE A 1 87 ? -7.883 6.322 3.088 1.00 96.38 87 ILE A N 1
ATOM 666 C CA . ILE A 1 87 ? -7.780 6.360 4.545 1.00 96.38 87 ILE A CA 1
ATOM 667 C C . ILE A 1 87 ? -8.192 4.999 5.085 1.00 96.38 87 ILE A C 1
ATOM 669 O O . ILE A 1 87 ? -9.244 4.474 4.719 1.00 96.38 87 ILE A O 1
ATOM 673 N N . ARG A 1 88 ? -7.371 4.457 5.981 1.00 95.19 88 ARG A N 1
ATOM 674 C CA . ARG A 1 88 ? -7.670 3.203 6.663 1.00 95.19 88 ARG A CA 1
ATOM 675 C C . ARG A 1 88 ? -8.965 3.257 7.462 1.00 95.19 88 ARG A C 1
ATOM 677 O O . ARG A 1 88 ? -9.201 4.219 8.199 1.00 95.19 88 ARG A O 1
ATOM 684 N N . ASP A 1 89 ? -9.738 2.186 7.360 1.00 93.25 89 ASP A N 1
ATOM 685 C CA . ASP A 1 89 ? -10.989 1.990 8.078 1.00 93.25 89 ASP A CA 1
ATOM 686 C C . ASP A 1 89 ? -10.858 0.792 9.023 1.00 93.25 89 ASP A C 1
ATOM 688 O O . ASP A 1 89 ? -10.697 -0.363 8.632 1.00 93.25 89 ASP A O 1
ATOM 692 N N . LYS A 1 90 ? -10.901 1.089 10.321 1.00 88.56 90 LYS A N 1
ATOM 693 C CA . LYS A 1 90 ? -10.790 0.068 11.364 1.00 88.56 90 LYS A CA 1
ATOM 694 C C . LYS A 1 90 ? -12.084 -0.725 11.538 1.00 88.56 90 LYS A C 1
ATOM 696 O O . LYS A 1 90 ? -12.026 -1.827 12.078 1.00 88.56 90 LYS A O 1
ATOM 701 N N . ASN A 1 91 ? -13.227 -0.188 11.107 1.00 91.38 91 ASN A N 1
ATOM 702 C CA . ASN A 1 91 ? -14.532 -0.815 11.314 1.00 91.38 91 ASN A CA 1
ATOM 703 C C . ASN A 1 91 ? -14.697 -2.065 10.444 1.00 91.38 91 ASN A C 1
ATOM 705 O O . ASN A 1 91 ? -15.227 -3.070 10.910 1.00 91.38 91 ASN A O 1
ATOM 709 N N . ASP A 1 92 ? -14.205 -2.024 9.203 1.00 93.62 92 ASP A N 1
A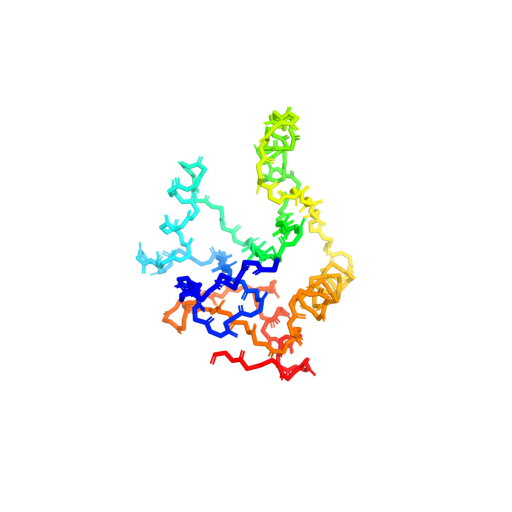TOM 710 C CA . ASP A 1 92 ? -14.249 -3.146 8.259 1.00 93.62 92 ASP A CA 1
ATOM 711 C C . ASP A 1 92 ? -12.894 -3.857 8.098 1.00 93.62 92 ASP A C 1
ATOM 713 O O . ASP A 1 92 ? -12.752 -4.734 7.243 1.00 93.62 92 ASP A O 1
ATOM 717 N N . LYS A 1 93 ? -11.906 -3.490 8.927 1.00 91.06 93 LYS A N 1
ATOM 718 C CA . LYS A 1 93 ? -10.517 -3.968 8.851 1.00 91.06 93 LYS A CA 1
ATOM 719 C C . LYS A 1 93 ? -9.915 -3.776 7.456 1.00 91.06 93 LYS A C 1
ATOM 721 O O . LYS A 1 93 ? -9.287 -4.684 6.914 1.00 91.06 93 LYS A O 1
ATOM 726 N N . ASP A 1 94 ? -10.139 -2.604 6.873 1.00 94.44 94 ASP A N 1
ATOM 727 C CA . ASP A 1 94 ? -9.636 -2.192 5.566 1.00 94.44 94 ASP A CA 1
ATOM 728 C C . ASP A 1 94 ? -10.136 -3.048 4.385 1.00 94.44 94 ASP A C 1
ATOM 730 O O . ASP A 1 94 ? -9.626 -2.913 3.270 1.00 94.44 94 ASP A O 1
ATOM 734 N N . LYS A 1 95 ? -11.148 -3.907 4.574 1.00 94.25 95 LYS A N 1
ATOM 735 C CA . LYS A 1 95 ? -11.608 -4.865 3.555 1.00 94.25 95 LYS A CA 1
ATOM 736 C C . LYS A 1 95 ? -12.050 -4.174 2.264 1.00 94.25 95 LYS A C 1
ATOM 738 O O . LYS A 1 95 ? -11.654 -4.603 1.178 1.00 94.25 95 LYS A O 1
ATOM 743 N N . ALA A 1 96 ? -12.838 -3.103 2.358 1.00 96.62 96 ALA A N 1
ATOM 744 C CA . ALA A 1 96 ? -13.296 -2.357 1.187 1.00 96.62 96 ALA A CA 1
ATOM 745 C C . ALA A 1 96 ? -12.134 -1.663 0.461 1.00 96.62 96 ALA A C 1
ATOM 747 O O . ALA A 1 96 ? -12.093 -1.636 -0.770 1.00 96.62 96 ALA A O 1
ATOM 748 N N . ASN A 1 97 ? -11.169 -1.122 1.207 1.00 97.12 97 ASN A N 1
ATOM 749 C CA . ASN A 1 97 ? -9.998 -0.465 0.631 1.00 97.12 97 ASN A CA 1
ATOM 750 C C . ASN A 1 97 ? -9.054 -1.468 -0.036 1.00 97.12 97 ASN A C 1
ATOM 752 O O . ASN A 1 97 ? -8.596 -1.218 -1.148 1.00 97.12 97 ASN A O 1
ATOM 756 N N . ILE A 1 98 ? -8.819 -2.622 0.590 1.00 97.25 98 ILE A N 1
ATOM 757 C CA . ILE A 1 98 ? -8.038 -3.715 0.006 1.00 97.25 98 ILE A CA 1
ATOM 758 C C . ILE A 1 98 ? -8.701 -4.205 -1.284 1.00 97.25 98 ILE A C 1
ATOM 760 O O . ILE A 1 98 ? -8.011 -4.338 -2.290 1.00 97.25 98 ILE A O 1
ATOM 764 N N . SER A 1 99 ? -10.028 -4.381 -1.310 1.00 97.31 99 SER A N 1
ATOM 765 C CA . SER A 1 99 ? -10.746 -4.744 -2.543 1.00 97.31 99 SER A CA 1
ATOM 766 C C . SER A 1 99 ? -10.487 -3.739 -3.667 1.00 97.31 99 SER A C 1
ATOM 768 O O . SER A 1 99 ? -10.130 -4.140 -4.769 1.00 97.31 99 SER A O 1
ATOM 770 N N . LYS A 1 100 ? -10.561 -2.431 -3.377 1.00 97.38 100 LYS A N 1
ATOM 771 C CA . LYS A 1 100 ? -10.256 -1.380 -4.365 1.00 97.38 100 LYS A CA 1
ATOM 772 C C . LYS A 1 100 ? -8.826 -1.475 -4.902 1.00 97.38 100 LYS A C 1
ATOM 774 O O . LYS A 1 100 ? -8.617 -1.215 -6.083 1.00 97.38 100 LYS A O 1
ATOM 779 N N . LEU A 1 101 ? -7.848 -1.823 -4.060 1.00 97.62 101 LEU A N 1
ATOM 780 C CA . LEU A 1 101 ? -6.458 -2.019 -4.489 1.00 97.62 101 LEU A CA 1
ATOM 781 C C . LEU A 1 101 ? -6.316 -3.242 -5.406 1.00 97.62 101 LEU A C 1
ATOM 783 O O . LEU A 1 101 ? -5.652 -3.154 -6.436 1.00 97.62 101 LEU A O 1
ATOM 787 N N . ILE A 1 102 ? -6.959 -4.362 -5.062 1.00 97.69 102 ILE A N 1
ATOM 788 C CA . ILE A 1 102 ? -6.966 -5.576 -5.892 1.00 97.69 102 ILE A CA 1
ATOM 789 C C . ILE A 1 102 ? -7.609 -5.292 -7.255 1.00 97.69 102 ILE A C 1
ATOM 791 O O . ILE A 1 102 ? -7.047 -5.657 -8.287 1.00 97.69 102 ILE A O 1
ATOM 795 N N . ASP A 1 103 ? -8.752 -4.607 -7.271 1.00 96.69 103 ASP A N 1
ATOM 796 C CA . ASP A 1 103 ? -9.444 -4.242 -8.508 1.00 96.69 103 ASP A CA 1
ATOM 797 C C . ASP A 1 103 ? -8.597 -3.284 -9.353 1.00 96.69 103 ASP A C 1
ATOM 799 O O . ASP A 1 103 ? -8.485 -3.459 -10.566 1.00 96.69 103 ASP A O 1
ATOM 803 N N . ALA A 1 104 ? -7.919 -2.322 -8.720 1.00 96.50 104 ALA A N 1
ATOM 804 C CA . ALA A 1 104 ? -6.997 -1.428 -9.411 1.00 96.50 104 ALA A CA 1
ATOM 805 C C . ALA A 1 104 ? -5.862 -2.191 -10.109 1.00 96.50 104 ALA A C 1
ATOM 807 O O . ALA A 1 104 ? -5.600 -1.927 -11.283 1.00 96.50 104 ALA A O 1
ATOM 808 N N . ILE A 1 105 ? -5.246 -3.166 -9.430 1.00 96.38 105 ILE A N 1
ATOM 809 C CA . ILE A 1 105 ? -4.199 -4.017 -10.015 1.00 96.38 105 ILE A CA 1
ATOM 810 C C . ILE A 1 105 ? -4.749 -4.794 -11.208 1.00 96.38 105 ILE A C 1
ATOM 812 O O . ILE A 1 105 ? -4.134 -4.757 -12.266 1.00 96.38 105 ILE A O 1
ATOM 816 N N . LYS A 1 106 ? -5.927 -5.421 -11.084 1.00 95.69 106 LYS A N 1
ATOM 817 C CA . LYS A 1 106 ? -6.568 -6.166 -12.186 1.00 95.69 106 LYS A CA 1
ATOM 818 C C . LYS A 1 106 ? -6.843 -5.305 -13.420 1.00 95.69 106 LYS A C 1
ATOM 820 O O . LYS A 1 106 ? -6.888 -5.823 -14.528 1.00 95.69 106 LYS A O 1
ATOM 825 N N . THR A 1 107 ? -7.031 -3.999 -13.235 1.00 94.69 107 THR A N 1
ATOM 826 C CA . THR A 1 107 ? -7.219 -3.036 -14.334 1.00 94.69 107 THR A CA 1
ATOM 827 C C . THR A 1 107 ? -5.921 -2.402 -14.846 1.00 94.69 107 THR A C 1
ATOM 829 O O . THR A 1 107 ? -5.966 -1.594 -15.773 1.00 94.69 107 THR A O 1
ATOM 832 N N . SER A 1 108 ? -4.772 -2.723 -14.244 1.00 92.62 108 SER A N 1
ATOM 833 C CA . SER A 1 108 ? -3.455 -2.215 -14.639 1.00 92.62 108 SER A CA 1
ATOM 834 C C . SER A 1 108 ? -2.807 -3.172 -15.632 1.00 92.62 108 SER A C 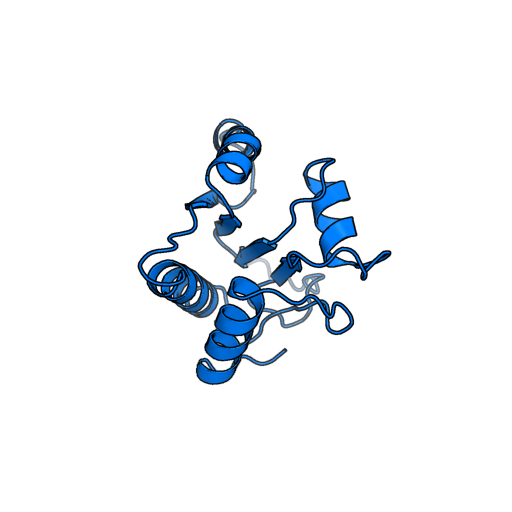1
ATOM 836 O O . SER A 1 108 ? -2.600 -4.332 -15.292 1.00 92.62 108 SER A O 1
ATOM 838 N N . LYS A 1 109 ? -2.448 -2.705 -16.835 1.00 90.62 109 LYS A N 1
ATOM 839 C CA . LYS A 1 109 ? -1.801 -3.529 -17.876 1.00 90.62 109 LYS A CA 1
ATOM 840 C C . LYS A 1 109 ? -2.506 -4.890 -18.076 1.00 90.62 109 LYS A C 1
ATOM 842 O O . LYS A 1 109 ? -3.670 -4.905 -18.467 1.00 90.62 109 LYS A O 1
ATOM 847 N N . GLY A 1 110 ? -1.821 -6.015 -17.835 1.00 90.75 110 GLY A N 1
ATOM 848 C CA . GLY A 1 110 ? -2.361 -7.377 -17.922 1.00 90.75 110 GLY A CA 1
ATOM 849 C C . GLY A 1 110 ? -3.066 -7.876 -16.654 1.00 90.75 110 GLY A C 1
ATOM 850 O O . GLY A 1 110 ? -3.692 -8.933 -16.687 1.00 90.75 110 GLY A O 1
ATOM 851 N N . GLY A 1 111 ? -2.987 -7.132 -15.550 1.00 92.38 111 GLY A N 1
ATOM 852 C CA . GLY A 1 111 ? -3.779 -7.342 -14.341 1.00 92.38 111 GLY A CA 1
ATOM 853 C C . GLY A 1 111 ? -3.543 -8.640 -13.571 1.00 92.38 111 GLY A C 1
ATOM 854 O O . GLY A 1 111 ? -4.408 -9.032 -12.788 1.00 92.38 111 GLY A O 1
ATOM 855 N N . SER A 1 112 ? -2.417 -9.320 -13.786 1.00 93.12 112 SER A N 1
ATOM 856 C CA . SER A 1 112 ? -2.150 -10.652 -13.216 1.00 93.12 112 SER A CA 1
ATOM 857 C C . SER A 1 112 ? -0.815 -10.761 -12.481 1.00 93.12 112 SER A C 1
ATOM 859 O O . SER A 1 112 ? -0.663 -11.647 -11.639 1.00 93.12 112 SER A O 1
ATOM 861 N N . LYS A 1 113 ? 0.134 -9.860 -12.757 1.00 94.50 113 LYS A N 1
ATOM 862 C CA . LYS A 1 113 ? 1.504 -9.919 -12.234 1.00 94.50 113 LYS A CA 1
ATOM 863 C C . LYS A 1 113 ? 1.819 -8.702 -11.386 1.00 94.50 113 LYS A C 1
ATOM 865 O O . LYS A 1 113 ? 1.687 -7.571 -11.849 1.00 94.50 113 LYS A O 1
ATOM 870 N N . ILE A 1 114 ? 2.293 -8.906 -10.168 1.00 95.19 114 ILE A N 1
ATOM 871 C CA . ILE A 1 114 ? 2.676 -7.816 -9.272 1.00 95.19 114 ILE A CA 1
ATOM 872 C C . ILE A 1 114 ? 4.162 -7.898 -8.944 1.00 95.19 114 ILE A C 1
ATOM 874 O O . ILE A 1 114 ? 4.674 -8.939 -8.562 1.00 95.19 114 ILE A O 1
ATOM 878 N N . GLY A 1 115 ? 4.865 -6.777 -9.065 1.00 94.81 115 GLY A N 1
ATOM 879 C CA . GLY A 1 115 ? 6.220 -6.648 -8.548 1.00 94.81 115 GLY A CA 1
ATOM 880 C C . GLY A 1 115 ? 6.168 -6.418 -7.043 1.00 94.81 115 GLY A C 1
ATOM 881 O O . GLY A 1 115 ? 5.499 -5.490 -6.588 1.00 94.81 115 GLY A O 1
ATOM 882 N N . VAL A 1 116 ? 6.886 -7.234 -6.273 1.00 93.94 116 VAL A N 1
ATOM 883 C CA . VAL A 1 116 ? 6.974 -7.113 -4.811 1.00 93.94 116 VAL A CA 1
ATOM 884 C C . VAL A 1 116 ? 8.423 -7.157 -4.336 1.00 93.94 116 VAL A C 1
ATOM 886 O O . VAL A 1 116 ? 9.301 -7.766 -4.952 1.00 93.94 116 VAL A O 1
ATOM 889 N N . TYR A 1 117 ? 8.689 -6.562 -3.177 1.00 91.62 117 TYR A N 1
ATOM 890 C CA . TYR A 1 117 ? 9.966 -6.729 -2.492 1.00 91.62 117 TYR A CA 1
ATOM 891 C C . TYR A 1 117 ? 9.964 -8.029 -1.676 1.00 91.62 117 TYR A C 1
ATOM 893 O O . TYR A 1 117 ? 9.712 -8.025 -0.479 1.00 91.62 117 TYR A O 1
ATOM 901 N N . VAL A 1 118 ? 10.270 -9.161 -2.321 1.00 88.25 118 VAL A N 1
ATOM 902 C CA . VAL A 1 118 ? 10.161 -10.528 -1.748 1.00 88.25 118 VAL A CA 1
ATOM 903 C C . VAL A 1 118 ? 10.884 -10.714 -0.399 1.00 88.25 118 VAL A C 1
ATOM 905 O O . VAL A 1 118 ? 10.491 -11.547 0.416 1.00 88.25 118 VAL A O 1
ATOM 908 N N . LYS A 1 119 ? 11.957 -9.953 -0.147 1.00 88.06 119 LYS A N 1
ATOM 909 C CA . LYS A 1 119 ? 12.734 -10.037 1.102 1.00 88.06 119 LYS A CA 1
ATOM 910 C C . LYS A 1 119 ? 12.143 -9.218 2.256 1.00 88.06 119 LYS A C 1
ATOM 912 O O . LYS A 1 119 ? 12.571 -9.410 3.391 1.00 88.06 119 LYS A O 1
ATOM 917 N N . ASP A 1 120 ? 11.165 -8.357 1.991 1.0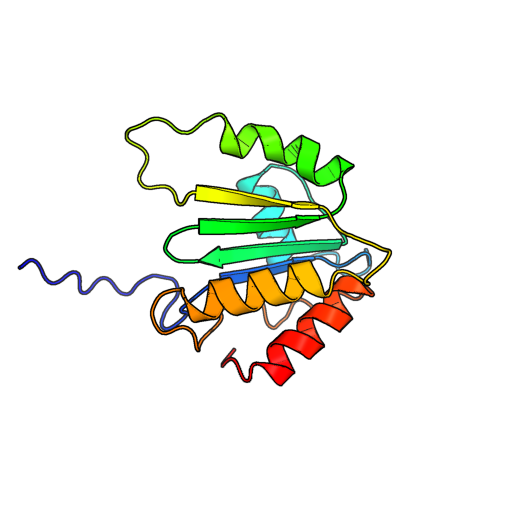0 87.06 120 ASP A N 1
ATOM 918 C CA . ASP A 1 120 ? 10.589 -7.458 2.986 1.00 87.06 120 ASP A CA 1
ATOM 919 C C . ASP A 1 120 ? 9.491 -8.190 3.775 1.00 87.06 120 ASP A C 1
ATOM 921 O O . ASP A 1 120 ? 8.383 -8.446 3.295 1.00 87.06 120 ASP A O 1
ATOM 925 N N . LYS A 1 121 ? 9.814 -8.563 5.017 1.00 86.06 121 LYS A N 1
ATOM 926 C CA . LYS A 1 121 ? 8.955 -9.381 5.887 1.00 86.06 121 LYS A CA 1
ATOM 927 C C . LYS A 1 121 ? 8.367 -8.573 7.036 1.00 86.06 121 LYS A C 1
ATOM 929 O O . LYS A 1 121 ? 8.608 -8.856 8.199 1.00 86.06 121 LYS A O 1
ATOM 934 N N . PHE A 1 122 ? 7.553 -7.586 6.694 1.00 88.81 122 PHE A N 1
ATOM 935 C CA . PHE A 1 122 ? 6.798 -6.831 7.688 1.00 88.81 122 PHE A CA 1
ATOM 936 C C . PHE A 1 122 ? 5.620 -7.624 8.265 1.00 88.81 122 PHE A C 1
ATOM 938 O O . PHE A 1 122 ? 5.073 -8.507 7.589 1.00 88.81 122 PHE A O 1
ATOM 945 N N . SER A 1 123 ? 5.200 -7.255 9.476 1.00 86.19 123 SER A N 1
ATOM 946 C CA . SER A 1 123 ? 3.989 -7.743 10.139 1.00 86.19 123 SER A CA 1
ATOM 947 C C . SER A 1 123 ? 3.079 -6.569 10.542 1.00 86.19 123 SER A C 1
ATOM 949 O O . SER A 1 123 ? 3.545 -5.507 10.971 1.00 86.19 123 SER A O 1
ATOM 951 N N . SER A 1 124 ? 1.775 -6.728 10.309 1.00 90.81 124 SER A N 1
ATOM 952 C CA . SER A 1 124 ? 0.677 -5.944 10.897 1.00 90.81 124 SER A CA 1
ATOM 953 C C . SER A 1 124 ? -0.661 -6.534 10.444 1.00 90.81 124 SER A C 1
ATOM 955 O O . SER A 1 124 ? -0.723 -7.183 9.398 1.00 90.81 124 SER A O 1
ATOM 957 N N . ASP A 1 125 ? -1.750 -6.219 11.153 1.00 91.94 125 ASP A N 1
ATOM 958 C CA . ASP A 1 125 ? -3.110 -6.619 10.757 1.00 91.94 125 ASP A CA 1
ATOM 959 C C . ASP A 1 125 ? -3.444 -6.234 9.302 1.00 91.94 125 ASP A C 1
ATOM 961 O O . ASP A 1 125 ? -4.091 -6.993 8.580 1.00 91.94 125 ASP A O 1
ATOM 965 N N . LEU A 1 126 ? -2.982 -5.058 8.855 1.00 93.81 126 LEU A N 1
ATOM 966 C CA . LEU A 1 126 ? -3.171 -4.584 7.482 1.00 93.81 126 LEU A CA 1
ATOM 967 C C . LEU A 1 126 ? -2.372 -5.425 6.485 1.00 93.81 126 LEU A C 1
ATOM 969 O O . LEU A 1 126 ? -2.908 -5.823 5.450 1.00 93.81 126 LEU A O 1
ATOM 973 N N . ILE A 1 127 ? -1.092 -5.678 6.777 1.00 92.81 127 ILE A N 1
ATOM 974 C CA . ILE A 1 127 ? -0.213 -6.435 5.880 1.00 92.81 127 ILE A CA 1
ATOM 975 C C . ILE A 1 127 ? -0.669 -7.893 5.779 1.00 92.81 127 ILE A C 1
ATOM 977 O O . ILE A 1 127 ? -0.632 -8.469 4.690 1.00 92.81 127 ILE A O 1
ATOM 981 N N . ASP A 1 128 ? -1.165 -8.477 6.866 1.00 93.50 128 ASP A N 1
ATOM 982 C CA . ASP A 1 128 ? -1.690 -9.842 6.867 1.00 93.50 128 ASP A CA 1
ATOM 983 C C . ASP A 1 128 ? -3.002 -9.943 6.079 1.00 93.50 128 ASP A C 1
ATOM 985 O O . ASP A 1 128 ? -3.162 -10.847 5.249 1.00 93.50 128 ASP A O 1
ATOM 989 N N . ALA A 1 129 ? -3.913 -8.976 6.247 1.00 95.00 129 ALA A N 1
ATOM 990 C CA . ALA A 1 129 ? -5.129 -8.882 5.439 1.00 95.00 129 ALA A CA 1
ATOM 991 C C . ALA A 1 129 ? -4.816 -8.686 3.944 1.00 95.00 129 ALA A C 1
ATOM 993 O O . ALA A 1 129 ? -5.426 -9.334 3.090 1.00 95.00 129 ALA A O 1
ATOM 994 N N . TRP A 1 130 ? -3.829 -7.845 3.625 1.00 95.44 130 TRP A N 1
ATOM 995 C CA . TRP A 1 130 ? -3.349 -7.628 2.262 1.00 95.44 130 TRP A CA 1
ATOM 996 C C . TRP A 1 130 ? -2.774 -8.899 1.637 1.00 95.44 130 TRP A C 1
ATOM 998 O O . TRP A 1 130 ? -3.190 -9.290 0.547 1.00 95.44 130 TRP A O 1
ATOM 1008 N N . ARG A 1 131 ? -1.858 -9.584 2.331 1.00 93.62 131 ARG A N 1
ATOM 1009 C CA . ARG A 1 131 ? -1.254 -10.838 1.850 1.00 93.62 131 ARG A CA 1
ATOM 1010 C C . ARG A 1 131 ? -2.309 -11.903 1.583 1.00 93.62 131 ARG A C 1
ATOM 1012 O O . ARG A 1 131 ? -2.218 -12.604 0.576 1.00 93.62 131 ARG A O 1
ATOM 1019 N N . LYS A 1 132 ? -3.322 -12.001 2.450 1.00 95.25 132 LYS A N 1
ATOM 1020 C CA . LYS A 1 132 ? -4.465 -12.890 2.228 1.00 95.25 132 LYS A CA 1
ATOM 1021 C C . LYS A 1 132 ? -5.211 -12.525 0.943 1.00 95.25 132 LYS A C 1
ATOM 1023 O O . LYS A 1 132 ? -5.412 -13.396 0.107 1.00 95.25 132 LYS A O 1
ATOM 1028 N N . ALA A 1 133 ? -5.550 -11.252 0.746 1.00 96.00 133 ALA A N 1
ATOM 1029 C CA . ALA A 1 133 ? -6.262 -10.804 -0.451 1.00 96.00 133 ALA A CA 1
ATOM 1030 C C . ALA A 1 133 ? -5.460 -11.013 -1.748 1.00 96.00 133 ALA A C 1
ATOM 1032 O O . ALA A 1 133 ? -6.028 -11.427 -2.754 1.00 96.00 133 ALA A O 1
ATOM 1033 N N . VAL A 1 134 ? -4.143 -10.779 -1.726 1.00 94.69 134 VAL A N 1
ATOM 1034 C CA . VAL A 1 134 ? -3.245 -11.055 -2.863 1.00 94.69 134 VAL A CA 1
ATOM 1035 C C . VAL A 1 134 ? -3.220 -12.544 -3.197 1.00 94.69 134 VAL A C 1
ATOM 1037 O O . VAL A 1 134 ? -3.295 -12.908 -4.369 1.00 94.69 134 VAL A O 1
ATOM 1040 N N . LYS A 1 135 ? -3.146 -13.405 -2.173 1.00 94.06 135 LYS A N 1
ATOM 1041 C CA . LYS A 1 135 ? -3.198 -14.859 -2.350 1.00 94.06 135 LYS A CA 1
ATOM 1042 C C . LYS A 1 135 ? -4.535 -15.296 -2.949 1.00 94.06 135 LYS A C 1
ATOM 1044 O O . LYS A 1 135 ? -4.536 -16.050 -3.913 1.00 94.06 135 LYS A O 1
ATOM 1049 N N . ASP A 1 136 ? -5.649 -14.789 -2.425 1.00 96.12 136 ASP A N 1
ATOM 1050 C CA . ASP A 1 136 ? -6.998 -15.103 -2.916 1.00 96.12 136 ASP A CA 1
ATOM 1051 C C . ASP A 1 136 ? -7.223 -14.593 -4.356 1.00 96.12 136 ASP A C 1
ATOM 1053 O O . ASP A 1 136 ? -7.973 -15.193 -5.126 1.00 96.12 136 ASP A O 1
ATOM 1057 N N . ALA A 1 137 ? -6.549 -13.505 -4.745 1.00 94.62 137 ALA A N 1
ATOM 1058 C CA . ALA A 1 137 ? -6.576 -12.957 -6.100 1.00 94.62 137 ALA A CA 1
ATOM 1059 C C . ALA A 1 137 ? -5.683 -13.714 -7.105 1.00 94.62 137 ALA A C 1
ATOM 1061 O O . ALA A 1 137 ? -5.788 -13.440 -8.300 1.00 94.62 137 ALA A O 1
ATOM 1062 N N . ASN A 1 138 ? -4.853 -14.663 -6.651 1.00 94.56 138 ASN A N 1
ATOM 1063 C CA . ASN A 1 138 ? -3.941 -15.472 -7.471 1.00 94.56 138 ASN A CA 1
ATOM 1064 C C . ASN A 1 138 ? -2.974 -14.655 -8.350 1.00 94.56 138 ASN A C 1
ATOM 1066 O O . ASN A 1 138 ? -2.703 -15.033 -9.490 1.00 94.56 138 ASN A O 1
ATOM 1070 N N . PHE A 1 139 ? -2.446 -13.539 -7.838 1.00 93.75 139 PHE A N 1
ATOM 1071 C CA . PHE A 1 139 ? -1.424 -12.780 -8.565 1.00 93.75 139 PHE A CA 1
ATOM 1072 C C . PHE A 1 139 ? -0.069 -13.502 -8.579 1.00 93.75 139 PHE A C 1
ATOM 1074 O O . PHE A 1 139 ? 0.376 -14.034 -7.558 1.00 93.75 139 PHE A O 1
ATOM 1081 N N . GLU A 1 140 ? 0.607 -13.462 -9.726 1.00 92.62 140 GLU A N 1
ATOM 1082 C CA . GLU A 1 140 ? 2.006 -13.878 -9.881 1.00 92.62 140 GLU A CA 1
ATOM 1083 C C . GLU A 1 140 ? 2.920 -12.802 -9.266 1.00 92.62 140 GLU A C 1
ATOM 1085 O O . GLU A 1 140 ? 2.730 -11.615 -9.540 1.00 92.62 140 GLU A O 1
ATOM 1090 N N . GLN A 1 141 ? 3.871 -13.208 -8.417 1.00 87.38 141 GLN A N 1
ATOM 1091 C CA . GLN A 1 141 ? 4.816 -12.340 -7.691 1.00 87.38 141 GLN A CA 1
ATOM 1092 C C . GLN A 1 141 ? 6.254 -12.559 -8.155 1.00 87.38 141 GLN A C 1
ATOM 1094 O O . GLN A 1 141 ? 6.604 -13.738 -8.398 1.00 87.38 141 GLN A O 1
#

Organism: Cherax quadricarinatus (NCBI:txid27406)

pLDDT: mean 86.63, std 13.81, range [34.22, 97.69]

Foldseek 3Di:
DDDPPDCPVLHPALKEKAAAAPDPPCVDFPSQVVCCVPQVDGAHHKMWIGFQAEIEIEHAPVVLVSCVVVQVPDDVPDPDHHYHYHHDDPVVLCVVVLVVRLVRLCVGDVSAEYHYRVPDDHDDSNVVSNVVSCVVSNHHD

Sequence (141 aa):
KLESNKEDGLGKADALVSVVGADQEVIYSKSTATQTWLFGYELTDTIMVCCEKAVYFLASKKKIQILEGLDKNKEEKSNVPAVKLLIRDKNDKDKANISKLIDAIKTSKGGSKIGVYVKDKFSSDLIDAWRKAVKDANFEQ

InterPro domains:
  IPR029148 FACT complex subunit SPT16, N-terminal lobe domain [PF14826] (4-139)
  IPR029148 FACT complex subunit SPT16, N-terminal lobe domain [SM01285] (1-139)
  IPR029149 Creatinase/Aminopeptidase P/Spt16, N-terminal [G3DSA:3.40.350.10] (2-141)
  IPR040258 FACT complex subunit Spt16 [PTHR13980] (3-139)

Secondary structure (DSSP, 8-state):
--------TTTT-SEEEEEE-S-S---S-HHHHHHHHHHSS--SSEEEEE-SSEEEEEE-HHHHHHHHHHHHT--TT--PPEEEEEE--TTTTTHHHHHHHHHHHHTSTTSSBEEE-TT-----HHHHHHHHHHHHTT-B-

Radius of gyration: 15.11 Å; chains: 1; bounding box: 31×36×49 Å